Protein AF-X0YQR9-F1 (afdb_monomer_lite)

pLDDT: mean 75.34, std 17.39, range [32.72, 93.44]

Secondary structure (DSSP, 8-state):
----EEEEEEEEEEEEE----TT-TT-SS--EEEEEEESSSEEEEEEE--SSSHHHHHHHHHHHHHHHHTT-EEEEEEEEEESTTSSEEEEEEEEEETTTEEE-TTS--S---PPPPP-

Structure (mmCIF, N/CA/C/O backbone):
data_AF-X0YQR9-F1
#
_entry.id   AF-X0YQR9-F1
#
loop_
_atom_site.group_PDB
_atom_site.id
_atom_site.type_symbol
_atom_site.label_atom_id
_atom_site.label_alt_id
_atom_site.label_comp_id
_atom_site.label_asym_id
_atom_site.label_entity_id
_atom_site.label_seq_id
_atom_site.pdbx_PDB_ins_code
_atom_site.Cartn_x
_atom_site.Cartn_y
_atom_site.Cartn_z
_atom_site.occupancy
_atom_site.B_iso_or_equiv
_atom_site.auth_seq_id
_atom_site.auth_comp_id
_atom_site.auth_asym_id
_atom_site.auth_atom_id
_atom_site.pdbx_PDB_model_num
ATOM 1 N N . GLU A 1 1 ? -5.702 8.365 -21.480 1.00 46.53 1 GLU A N 1
ATOM 2 C CA . GLU A 1 1 ? -6.496 7.912 -20.322 1.00 46.53 1 GLU A CA 1
ATOM 3 C C . GLU A 1 1 ? -5.974 8.589 -19.070 1.00 46.53 1 GLU A C 1
ATOM 5 O O . GLU A 1 1 ? -4.795 8.450 -18.762 1.00 46.53 1 GLU A O 1
ATOM 10 N N . GLU A 1 2 ? -6.814 9.370 -18.393 1.00 50.09 2 GLU A N 1
ATOM 11 C CA . GLU A 1 2 ? -6.495 9.862 -17.053 1.00 50.09 2 GLU A CA 1
ATOM 12 C C . GLU A 1 2 ? -6.680 8.721 -16.056 1.00 50.09 2 GLU A C 1
ATOM 14 O O . GLU A 1 2 ? -7.729 8.080 -15.984 1.00 50.09 2 GLU A O 1
ATOM 19 N N . TRP A 1 3 ? -5.628 8.438 -15.301 1.00 67.00 3 TRP A N 1
ATOM 20 C CA . TRP A 1 3 ? -5.623 7.386 -14.301 1.00 67.00 3 TRP A CA 1
ATOM 21 C C . TRP A 1 3 ? -6.435 7.874 -13.104 1.00 67.00 3 TRP A C 1
ATOM 23 O O . TRP A 1 3 ? -6.030 8.816 -12.423 1.00 67.00 3 TRP A O 1
ATOM 33 N N . LYS A 1 4 ? -7.589 7.255 -12.834 1.00 82.12 4 LYS A N 1
ATOM 34 C CA . LYS A 1 4 ? -8.411 7.631 -11.679 1.00 82.12 4 LYS A CA 1
ATOM 35 C C . LYS A 1 4 ? -7.688 7.242 -10.387 1.00 82.12 4 LYS A C 1
ATOM 37 O O . LYS A 1 4 ? -7.523 6.056 -10.101 1.00 82.12 4 LYS A O 1
ATOM 42 N N . ILE A 1 5 ? -7.267 8.247 -9.622 1.00 86.44 5 ILE A N 1
ATOM 43 C CA . ILE A 1 5 ? -6.720 8.064 -8.277 1.00 86.44 5 ILE A CA 1
ATOM 44 C C . ILE A 1 5 ? -7.888 7.915 -7.303 1.00 86.44 5 ILE A C 1
ATOM 46 O O . ILE A 1 5 ? -8.791 8.750 -7.253 1.00 86.44 5 ILE A O 1
ATOM 50 N N . GLU A 1 6 ? -7.862 6.839 -6.532 1.00 90.50 6 GLU A N 1
ATOM 51 C CA . GLU A 1 6 ? -8.807 6.536 -5.467 1.00 90.50 6 GLU A CA 1
ATOM 52 C C . GLU A 1 6 ? -8.113 6.663 -4.107 1.00 90.50 6 GLU A C 1
ATOM 54 O O . GLU A 1 6 ? -6.895 6.515 -3.998 1.00 90.50 6 GLU A O 1
ATOM 59 N N . THR A 1 7 ? -8.898 6.919 -3.061 1.00 91.69 7 THR A N 1
ATOM 60 C CA . THR A 1 7 ? -8.393 7.106 -1.697 1.00 91.69 7 THR A CA 1
ATOM 61 C C . THR A 1 7 ? -9.123 6.177 -0.740 1.00 91.69 7 THR A C 1
ATOM 63 O O . THR A 1 7 ? -10.342 6.022 -0.820 1.00 91.69 7 THR A O 1
ATOM 66 N N . ILE A 1 8 ? -8.387 5.577 0.191 1.00 91.69 8 ILE A N 1
ATOM 67 C CA . ILE A 1 8 ? -8.939 4.803 1.303 1.00 91.69 8 ILE A CA 1
ATOM 68 C C . ILE A 1 8 ? -8.290 5.232 2.614 1.00 91.69 8 ILE A C 1
ATOM 70 O O . ILE A 1 8 ? -7.079 5.412 2.676 1.00 91.69 8 ILE A O 1
ATOM 74 N N . THR A 1 9 ? -9.097 5.342 3.666 1.00 92.62 9 THR A N 1
ATOM 75 C CA . THR A 1 9 ? -8.625 5.552 5.037 1.00 92.62 9 THR A CA 1
ATOM 76 C C . THR A 1 9 ? -9.021 4.354 5.888 1.00 92.62 9 THR A C 1
ATOM 78 O O . THR A 1 9 ? -10.160 3.879 5.812 1.00 92.62 9 THR A O 1
ATOM 81 N N . GLY A 1 10 ? -8.085 3.851 6.682 1.00 91.69 10 GLY A N 1
ATOM 82 C CA . GLY A 1 10 ? -8.316 2.722 7.573 1.00 91.69 10 GLY A CA 1
ATOM 83 C C . GLY A 1 10 ? -7.065 2.346 8.354 1.00 91.69 10 GLY A C 1
ATOM 84 O O . GLY A 1 10 ? -6.111 3.119 8.417 1.00 91.69 10 GLY A O 1
ATOM 85 N N . LYS A 1 11 ? -7.069 1.141 8.921 1.00 93.44 11 LYS A N 1
ATOM 86 C CA . LYS A 1 11 ? -5.937 0.577 9.663 1.00 93.44 11 LYS A CA 1
ATOM 87 C C . LYS A 1 11 ? -5.292 -0.541 8.870 1.00 93.44 11 LYS A C 1
ATOM 89 O O . LYS A 1 11 ? -5.977 -1.304 8.190 1.00 93.44 11 LYS A O 1
ATOM 94 N N . ILE A 1 12 ? -3.976 -0.665 8.956 1.00 93.06 12 ILE A N 1
ATOM 95 C CA . ILE A 1 12 ? -3.277 -1.757 8.281 1.00 93.06 12 ILE A CA 1
ATOM 96 C C . ILE A 1 12 ? -3.500 -3.033 9.082 1.00 93.06 12 ILE A C 1
ATOM 98 O O . ILE A 1 12 ? -3.272 -3.074 10.284 1.00 93.06 12 ILE A O 1
ATOM 102 N N . LYS A 1 13 ? -3.973 -4.072 8.402 1.00 93.19 13 LYS A N 1
ATOM 103 C CA . LYS A 1 13 ? -4.194 -5.402 8.969 1.00 93.19 13 LYS A CA 1
ATOM 104 C C . LYS A 1 13 ? -3.002 -6.321 8.727 1.00 93.19 13 LYS A C 1
ATOM 106 O O . LYS A 1 13 ? -2.744 -7.212 9.526 1.00 93.19 13 LYS A O 1
ATOM 111 N N . MET A 1 14 ? -2.313 -6.134 7.604 1.00 91.62 14 MET A N 1
ATOM 112 C CA . MET A 1 14 ? -1.184 -6.968 7.207 1.00 91.62 14 MET A CA 1
ATOM 113 C C . MET A 1 14 ? -0.287 -6.217 6.227 1.00 91.62 14 MET A C 1
ATOM 115 O O . MET A 1 14 ? -0.781 -5.551 5.313 1.00 91.62 14 MET A O 1
ATOM 119 N N . ILE A 1 15 ? 1.019 -6.407 6.383 1.00 88.44 15 ILE A N 1
ATOM 120 C CA . ILE A 1 15 ? 2.036 -6.078 5.386 1.00 88.44 15 ILE A CA 1
ATOM 121 C C . ILE A 1 15 ? 2.799 -7.370 5.112 1.00 88.44 15 ILE A C 1
ATOM 123 O O . ILE A 1 15 ? 3.277 -8.017 6.039 1.00 88.44 15 ILE A O 1
ATOM 127 N N . SER A 1 16 ? 2.875 -7.765 3.849 1.00 85.62 16 SER A N 1
ATOM 128 C CA . SER A 1 16 ? 3.634 -8.924 3.394 1.00 85.62 16 SER A CA 1
ATOM 129 C C . SER A 1 16 ? 4.534 -8.465 2.259 1.00 85.62 16 SER A C 1
ATOM 131 O O . SER A 1 16 ? 4.071 -7.914 1.261 1.00 85.62 16 SER A O 1
ATOM 133 N N . VAL A 1 17 ? 5.835 -8.630 2.455 1.00 74.19 17 VAL A N 1
ATOM 134 C CA . VAL A 1 17 ? 6.844 -8.393 1.428 1.00 74.19 17 VAL A CA 1
ATOM 135 C C . VAL A 1 17 ? 7.264 -9.774 0.956 1.00 74.19 17 VAL A C 1
ATOM 137 O O . VAL A 1 17 ? 7.979 -10.471 1.673 1.00 74.19 17 VAL A O 1
ATOM 140 N N . ASP A 1 18 ? 6.747 -10.200 -0.193 1.00 61.34 18 ASP A N 1
ATOM 141 C CA . ASP A 1 18 ? 7.207 -11.437 -0.820 1.00 61.34 18 ASP A CA 1
ATOM 142 C C . ASP A 1 18 ? 8.635 -11.233 -1.356 1.00 61.34 18 ASP A C 1
ATOM 144 O O . ASP A 1 18 ? 9.065 -10.094 -1.559 1.00 61.34 18 ASP A O 1
ATOM 148 N N . GLU A 1 19 ? 9.381 -12.335 -1.497 1.00 51.03 19 GLU A N 1
ATOM 149 C CA . GLU A 1 19 ? 10.829 -12.376 -1.747 1.00 51.03 19 GLU A CA 1
ATOM 150 C C . GLU A 1 19 ? 11.344 -11.223 -2.618 1.00 51.03 19 GLU A C 1
ATOM 152 O O . GLU A 1 19 ? 10.945 -11.035 -3.766 1.00 51.03 19 GLU A O 1
ATOM 157 N N . PHE A 1 20 ? 12.264 -10.460 -2.030 1.00 53.53 20 PHE A N 1
ATOM 158 C CA . PHE A 1 20 ? 12.916 -9.297 -2.612 1.00 53.53 20 PHE A CA 1
ATOM 159 C C . PHE A 1 20 ? 13.701 -9.724 -3.868 1.00 53.53 20 PHE A C 1
ATOM 161 O O . PHE A 1 20 ? 14.848 -10.166 -3.787 1.00 53.53 20 PHE A O 1
ATOM 168 N N . GLY A 1 21 ? 13.094 -9.603 -5.046 1.00 48.16 21 GLY A N 1
ATOM 169 C CA . GLY A 1 21 ? 13.711 -9.880 -6.337 1.00 48.16 21 GLY A CA 1
ATOM 170 C C . GLY A 1 21 ? 14.575 -8.719 -6.803 1.00 48.16 21 GLY A C 1
ATOM 171 O O . GLY A 1 21 ? 14.412 -8.260 -7.927 1.00 48.16 21 GLY A O 1
ATOM 172 N N . LEU A 1 22 ? 15.508 -8.240 -5.963 1.00 46.53 22 LEU A N 1
ATOM 173 C CA . LEU A 1 22 ? 16.464 -7.185 -6.323 1.00 46.53 22 LEU A CA 1
ATOM 174 C C . LEU A 1 22 ? 17.261 -7.569 -7.581 1.00 46.53 22 LEU A C 1
ATOM 176 O O . LEU A 1 22 ? 18.370 -8.093 -7.509 1.00 46.53 22 LEU A O 1
ATOM 180 N N . GLY A 1 23 ? 16.699 -7.250 -8.741 1.00 47.31 23 GLY A N 1
ATOM 181 C CA . GLY A 1 23 ? 17.359 -7.215 -10.032 1.00 47.31 23 GLY A CA 1
ATOM 182 C C . GLY A 1 23 ? 17.809 -8.560 -10.593 1.00 47.31 23 GLY A C 1
ATOM 183 O O . GLY A 1 23 ? 19.001 -8.744 -10.832 1.00 47.31 23 GLY A O 1
ATOM 184 N N . LYS A 1 24 ? 16.878 -9.434 -10.992 1.00 44.94 24 LYS A N 1
ATOM 185 C CA . LYS A 1 24 ? 17.120 -10.193 -12.231 1.00 44.94 24 LYS A CA 1
ATOM 186 C C . LYS A 1 24 ? 16.472 -9.437 -13.382 1.00 44.94 24 LYS A C 1
ATOM 188 O O . LYS A 1 24 ? 15.264 -9.247 -13.400 1.00 44.94 24 LYS A O 1
ATOM 193 N N . ALA A 1 25 ? 17.281 -9.027 -14.361 1.00 50.09 25 ALA A N 1
ATOM 194 C CA . ALA A 1 25 ? 16.851 -8.274 -15.546 1.00 50.09 25 ALA A CA 1
ATOM 195 C C . ALA A 1 25 ? 15.741 -8.961 -16.379 1.00 50.09 25 ALA A C 1
ATOM 197 O O . ALA A 1 25 ? 15.163 -8.326 -17.253 1.00 50.09 25 ALA A O 1
ATOM 198 N N . ASN A 1 26 ? 15.426 -10.228 -16.077 1.00 51.00 26 ASN A N 1
ATOM 199 C CA . ASN A 1 26 ? 14.449 -11.069 -16.769 1.00 51.00 26 ASN A CA 1
ATOM 200 C C . ASN A 1 26 ? 13.268 -11.504 -15.876 1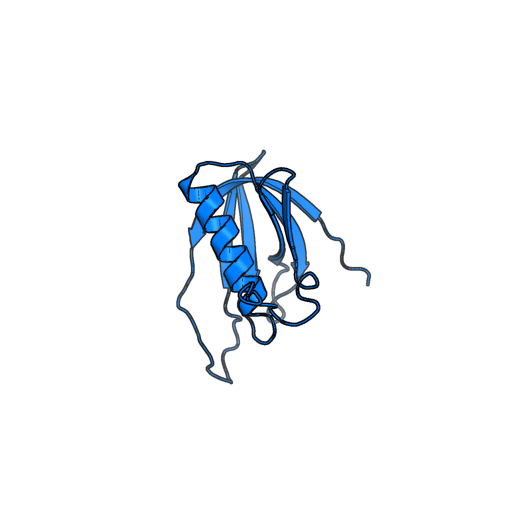.00 51.00 26 ASN A C 1
ATOM 202 O O . ASN A 1 26 ? 12.643 -12.525 -16.150 1.00 51.00 26 ASN A O 1
ATOM 206 N N . GLN A 1 27 ? 12.984 -10.806 -14.774 1.00 54.06 27 GLN A N 1
ATOM 207 C CA . GLN A 1 27 ? 11.853 -11.164 -13.916 1.00 54.06 27 GLN A CA 1
ATOM 208 C C . GLN A 1 27 ? 10.549 -10.605 -14.513 1.00 54.06 27 GLN A C 1
ATOM 210 O O . GLN A 1 27 ? 10.348 -9.394 -14.561 1.00 54.06 27 GLN A O 1
ATOM 215 N N . GLU A 1 28 ? 9.667 -11.491 -14.994 1.00 52.16 28 GLU A N 1
ATOM 216 C CA . GLU A 1 28 ? 8.354 -11.125 -15.563 1.00 52.16 28 GLU A CA 1
ATOM 217 C C . GLU A 1 28 ? 7.424 -10.457 -14.537 1.00 52.16 28 GLU A C 1
ATOM 219 O O . GLU A 1 28 ? 6.540 -9.681 -14.905 1.00 52.16 28 GLU A O 1
ATOM 224 N N . ASN A 1 29 ? 7.639 -10.729 -13.246 1.00 54.47 29 ASN A N 1
ATOM 225 C CA . ASN A 1 29 ? 6.823 -10.204 -12.158 1.00 54.47 29 ASN A CA 1
ATOM 226 C C . ASN A 1 29 ? 7.530 -9.034 -11.459 1.00 54.47 29 ASN A C 1
ATOM 228 O O . ASN A 1 29 ? 8.686 -9.181 -11.062 1.00 54.47 29 ASN A O 1
ATOM 232 N N . PRO A 1 30 ? 6.861 -7.881 -11.278 1.00 61.59 30 PRO A N 1
ATOM 233 C CA . PRO A 1 30 ? 7.439 -6.765 -10.541 1.00 61.59 30 PRO A CA 1
ATOM 234 C C . PRO A 1 30 ? 7.581 -7.099 -9.055 1.00 61.59 30 PRO A C 1
ATOM 236 O O . PRO A 1 30 ? 6.724 -7.774 -8.488 1.00 61.59 30 PRO A O 1
ATOM 239 N N . ASP A 1 31 ? 8.612 -6.550 -8.412 1.00 73.44 31 ASP A N 1
ATOM 240 C CA . ASP A 1 31 ? 8.732 -6.571 -6.954 1.00 73.44 31 ASP A CA 1
ATOM 241 C C . ASP A 1 31 ? 7.554 -5.798 -6.343 1.00 73.44 31 ASP A C 1
ATOM 243 O O . ASP A 1 31 ? 7.436 -4.579 -6.517 1.00 73.44 31 ASP A O 1
ATOM 247 N N . LEU A 1 32 ? 6.647 -6.502 -5.663 1.00 77.06 32 LEU A N 1
ATOM 248 C CA . LEU A 1 32 ? 5.465 -5.921 -5.030 1.00 77.06 32 LEU A CA 1
ATOM 249 C C . LEU A 1 32 ? 5.443 -6.275 -3.543 1.00 77.06 32 LEU A C 1
ATOM 251 O O . LEU A 1 32 ? 5.535 -7.444 -3.184 1.00 77.06 32 LEU A O 1
ATOM 255 N N . ALA A 1 33 ? 5.218 -5.283 -2.684 1.00 83.81 33 ALA A N 1
ATOM 256 C CA . ALA A 1 33 ? 4.773 -5.539 -1.317 1.00 83.81 33 ALA A CA 1
ATOM 257 C C . ALA A 1 33 ? 3.241 -5.510 -1.256 1.00 83.81 33 ALA A C 1
ATOM 259 O O . ALA A 1 33 ? 2.602 -4.586 -1.765 1.00 83.81 33 ALA A O 1
ATOM 260 N N . THR A 1 34 ? 2.647 -6.513 -0.619 1.00 88.12 34 THR A N 1
ATOM 261 C CA . THR A 1 34 ? 1.208 -6.613 -0.382 1.00 88.12 34 THR A CA 1
ATOM 262 C C . THR A 1 34 ? 0.840 -5.912 0.921 1.00 88.12 34 THR A C 1
ATOM 264 O O . THR A 1 34 ? 1.395 -6.195 1.980 1.00 88.12 34 THR A O 1
ATOM 267 N N . VAL A 1 35 ? -0.158 -5.035 0.863 1.00 88.75 35 VAL A N 1
ATOM 268 C CA . VAL A 1 35 ? -0.688 -4.297 2.014 1.00 88.75 35 VAL A CA 1
ATOM 269 C C . VAL A 1 35 ? -2.187 -4.540 2.090 1.00 88.75 35 VAL A C 1
ATOM 271 O O . VAL A 1 35 ? -2.901 -4.327 1.112 1.00 88.75 35 VAL A O 1
ATOM 274 N N . VAL A 1 36 ? -2.689 -4.979 3.243 1.00 91.44 36 VAL A N 1
ATOM 275 C CA . VAL A 1 36 ? -4.132 -5.116 3.479 1.00 91.44 36 VAL A CA 1
ATOM 276 C C . VAL A 1 36 ? -4.581 -4.044 4.456 1.00 91.44 36 VAL A C 1
ATOM 278 O O . VAL A 1 36 ? -4.126 -4.019 5.599 1.00 91.44 36 VAL A O 1
ATOM 281 N N . ILE A 1 37 ? -5.490 -3.176 4.012 1.00 91.06 37 ILE A N 1
ATOM 282 C CA . ILE A 1 37 ? -6.141 -2.178 4.864 1.00 91.06 37 ILE A CA 1
ATOM 283 C C . ILE A 1 37 ? -7.518 -2.686 5.273 1.00 91.06 37 ILE A C 1
ATOM 285 O O . ILE A 1 37 ? -8.326 -3.052 4.419 1.00 91.06 37 ILE A O 1
ATOM 289 N N . SER A 1 38 ? -7.796 -2.622 6.569 1.00 89.31 38 SER A N 1
ATOM 290 C CA . SER A 1 38 ? -9.133 -2.725 7.135 1.00 89.31 38 SER A CA 1
ATOM 291 C C . SER A 1 38 ? -9.767 -1.332 7.217 1.00 89.31 38 SER A C 1
ATOM 293 O O . SER A 1 38 ? -9.250 -0.431 7.880 1.00 89.31 38 SER A O 1
ATOM 295 N N . SER A 1 39 ? -10.873 -1.141 6.499 1.00 82.25 39 SER A N 1
ATOM 296 C CA . SER A 1 39 ? -11.710 0.066 6.547 1.00 82.25 39 SER A CA 1
ATOM 297 C C . SER A 1 39 ? -13.172 -0.362 6.735 1.00 82.25 39 SER A C 1
ATOM 299 O O . SER A 1 39 ? -13.520 -0.868 7.796 1.00 82.25 39 SER A O 1
ATOM 301 N N . LYS A 1 40 ? -14.026 -0.251 5.706 1.00 79.94 40 LYS A N 1
ATOM 302 C CA . LYS A 1 40 ? -15.370 -0.875 5.677 1.00 79.94 40 LYS A CA 1
ATOM 303 C C . LYS A 1 40 ? -15.342 -2.354 5.268 1.00 79.94 40 LYS A C 1
ATOM 305 O O . LYS A 1 40 ? -16.218 -3.121 5.647 1.00 79.94 40 LYS A O 1
ATOM 310 N N . SER A 1 41 ? -14.344 -2.729 4.477 1.00 84.12 41 SER A N 1
ATOM 311 C CA . SER A 1 41 ? -14.031 -4.089 4.040 1.00 84.12 41 SER A CA 1
ATOM 312 C C . SER A 1 41 ? -12.520 -4.194 3.854 1.00 84.12 41 SER A C 1
ATOM 314 O O . SER A 1 41 ? -11.880 -3.181 3.555 1.00 84.12 41 SER A O 1
ATOM 316 N N . ASP A 1 42 ? -11.956 -5.393 3.982 1.00 90.19 42 ASP A N 1
ATOM 317 C CA . ASP A 1 42 ? -10.531 -5.609 3.729 1.00 90.19 42 ASP A CA 1
ATOM 318 C C . ASP A 1 42 ? -10.202 -5.310 2.257 1.00 90.19 42 ASP A C 1
ATOM 320 O O . ASP A 1 42 ? -10.782 -5.900 1.341 1.00 90.19 42 ASP A O 1
ATOM 324 N N . ILE A 1 43 ? -9.259 -4.397 2.017 1.00 90.38 43 ILE A N 1
ATOM 325 C CA . ILE A 1 43 ? -8.757 -4.080 0.677 1.00 90.38 43 ILE A CA 1
ATOM 326 C C . ILE A 1 43 ? -7.292 -4.475 0.580 1.00 90.38 43 ILE A C 1
ATOM 328 O O . ILE A 1 43 ? -6.459 -4.000 1.349 1.00 90.38 43 ILE A O 1
ATOM 332 N N . LYS A 1 44 ? -6.979 -5.308 -0.417 1.00 90.88 44 LYS A N 1
ATOM 333 C CA . LYS A 1 44 ? -5.607 -5.630 -0.812 1.00 90.88 44 LYS A CA 1
ATOM 334 C C . LYS A 1 44 ? -5.081 -4.579 -1.793 1.00 90.88 44 LYS A C 1
ATOM 336 O O . LYS A 1 44 ? -5.685 -4.353 -2.845 1.00 90.88 44 LYS A O 1
ATOM 341 N N . LEU A 1 45 ? -3.962 -3.965 -1.436 1.00 90.88 45 LEU A N 1
ATOM 342 C CA . LEU A 1 45 ? -3.204 -2.987 -2.206 1.00 90.88 45 LEU A CA 1
ATOM 343 C C . LEU A 1 45 ? -1.775 -3.499 -2.411 1.00 90.88 45 LEU A C 1
ATOM 345 O O . LEU A 1 45 ? -1.286 -4.325 -1.641 1.00 90.88 45 LEU A O 1
ATOM 349 N N . TYR A 1 46 ? -1.106 -2.981 -3.432 1.00 88.50 46 TYR A N 1
ATOM 350 C CA . TYR A 1 46 ? 0.242 -3.388 -3.806 1.00 88.50 46 TYR A CA 1
ATOM 351 C C . TYR A 1 46 ? 1.158 -2.176 -3.916 1.00 88.50 46 TYR A C 1
ATOM 353 O O . TYR A 1 46 ? 0.845 -1.209 -4.608 1.00 88.50 46 TYR A O 1
ATOM 361 N N . LEU A 1 47 ? 2.309 -2.226 -3.263 1.00 87.50 47 LEU A N 1
ATOM 362 C CA . LEU A 1 47 ? 3.358 -1.227 -3.385 1.00 87.50 47 LEU A CA 1
ATOM 363 C C . LEU A 1 47 ? 4.412 -1.734 -4.366 1.00 87.50 47 LEU A C 1
ATOM 365 O O . LEU A 1 47 ? 5.047 -2.750 -4.109 1.00 87.50 47 LEU A O 1
ATOM 369 N N . ASN A 1 48 ? 4.604 -1.032 -5.481 1.00 81.88 48 ASN A N 1
ATOM 370 C CA . ASN A 1 48 ? 5.622 -1.396 -6.461 1.00 81.88 48 ASN A CA 1
ATOM 371 C C . ASN A 1 48 ? 7.016 -0.964 -6.005 1.00 81.88 48 ASN A C 1
ATOM 373 O O . ASN A 1 48 ? 7.293 0.222 -5.886 1.00 81.88 48 ASN A O 1
ATOM 377 N N . LEU A 1 49 ? 7.919 -1.915 -5.818 1.00 77.12 49 LEU A N 1
ATOM 378 C CA . LEU A 1 49 ? 9.290 -1.683 -5.370 1.00 77.12 49 LEU A CA 1
ATOM 379 C C . LEU A 1 49 ? 10.261 -1.587 -6.561 1.00 77.12 49 LEU A C 1
ATOM 381 O O . LEU A 1 49 ? 11.371 -2.102 -6.532 1.00 77.12 49 LEU A O 1
ATOM 385 N N . GLN A 1 50 ? 9.846 -0.924 -7.642 1.00 73.31 50 GLN A N 1
ATOM 386 C CA . GLN A 1 50 ? 10.662 -0.795 -8.852 1.00 73.31 50 GLN A CA 1
ATOM 387 C C . GLN A 1 50 ? 11.658 0.369 -8.754 1.00 73.31 50 GLN A C 1
ATOM 389 O O . GLN A 1 50 ? 11.324 1.464 -8.292 1.00 73.31 50 GLN A O 1
ATOM 394 N N . ARG A 1 51 ? 12.869 0.178 -9.296 1.00 63.16 51 ARG A N 1
ATOM 395 C CA . ARG A 1 51 ? 13.755 1.299 -9.664 1.00 63.16 51 ARG A CA 1
ATOM 396 C C . ARG A 1 51 ? 13.117 2.060 -10.843 1.00 63.16 51 ARG A C 1
ATOM 398 O O . ARG A 1 51 ? 12.547 1.405 -11.714 1.00 63.16 51 ARG A O 1
ATOM 405 N N . PRO A 1 52 ? 13.166 3.406 -10.900 1.00 69.06 52 PRO A N 1
ATOM 406 C CA . PRO A 1 52 ? 14.070 4.311 -10.173 1.00 69.06 52 PRO A CA 1
ATOM 407 C C . PRO A 1 52 ? 13.538 4.876 -8.844 1.00 69.06 52 PRO A C 1
ATOM 409 O O . PRO A 1 52 ? 14.310 5.446 -8.085 1.00 69.06 52 PRO A O 1
ATOM 412 N N . ILE A 1 53 ? 12.256 4.709 -8.522 1.00 72.00 53 ILE A N 1
ATOM 413 C CA . ILE A 1 53 ? 11.605 5.365 -7.367 1.00 72.00 53 ILE A CA 1
ATOM 414 C C . ILE A 1 53 ? 11.712 4.569 -6.057 1.00 72.00 53 ILE A C 1
ATOM 416 O O . ILE A 1 53 ? 10.904 4.750 -5.146 1.00 72.00 53 ILE A O 1
ATOM 420 N N . ILE A 1 54 ? 12.691 3.666 -5.957 1.00 77.31 54 ILE A N 1
ATOM 421 C CA . ILE A 1 54 ? 12.803 2.712 -4.847 1.00 77.31 54 ILE A CA 1
ATOM 422 C C . ILE A 1 54 ? 12.889 3.409 -3.483 1.00 77.31 54 ILE A C 1
ATOM 424 O O . ILE A 1 54 ? 12.278 2.941 -2.531 1.00 77.31 54 ILE A O 1
ATOM 428 N N . GLU A 1 55 ? 13.557 4.560 -3.392 1.00 79.62 55 GLU A N 1
ATOM 429 C CA . GLU A 1 55 ? 13.673 5.331 -2.148 1.00 79.62 55 GLU A CA 1
ATOM 430 C C . GLU A 1 55 ? 12.312 5.844 -1.659 1.00 79.62 55 GLU A C 1
ATOM 432 O O . GLU A 1 55 ? 11.964 5.650 -0.495 1.00 79.62 55 GLU A O 1
ATOM 437 N N . THR A 1 56 ? 11.486 6.405 -2.554 1.00 83.25 56 THR A N 1
ATOM 438 C CA . THR A 1 56 ? 10.105 6.803 -2.223 1.00 83.25 56 THR A CA 1
ATOM 439 C C . THR A 1 56 ? 9.297 5.610 -1.741 1.00 83.25 56 THR A C 1
ATOM 441 O O . THR A 1 56 ? 8.493 5.726 -0.822 1.00 83.25 56 THR A O 1
ATOM 444 N N . LYS A 1 57 ? 9.499 4.451 -2.370 1.00 85.19 57 LYS A N 1
ATOM 445 C CA . LYS A 1 57 ? 8.744 3.235 -2.075 1.00 85.19 57 LYS A CA 1
ATOM 446 C C . LYS A 1 57 ? 9.153 2.627 -0.743 1.00 85.19 57 LYS A C 1
ATOM 448 O O . LYS A 1 57 ? 8.281 2.233 0.020 1.00 85.19 57 LYS A O 1
ATOM 453 N N . ILE A 1 58 ? 10.438 2.655 -0.408 1.00 85.12 58 ILE A N 1
ATOM 454 C CA . ILE A 1 58 ? 10.921 2.303 0.928 1.00 85.12 58 ILE A CA 1
ATOM 455 C C . ILE A 1 58 ? 10.341 3.269 1.968 1.00 85.12 58 ILE A C 1
ATOM 457 O O . ILE A 1 58 ? 9.826 2.815 2.981 1.00 85.12 58 ILE A O 1
ATOM 461 N N . ALA A 1 59 ? 10.330 4.581 1.710 1.00 86.56 59 ALA A N 1
ATOM 462 C CA . ALA A 1 59 ? 9.753 5.550 2.644 1.00 86.56 59 ALA A CA 1
ATOM 463 C C . ALA A 1 59 ? 8.239 5.342 2.855 1.00 86.56 59 ALA A C 1
ATOM 465 O O . ALA A 1 59 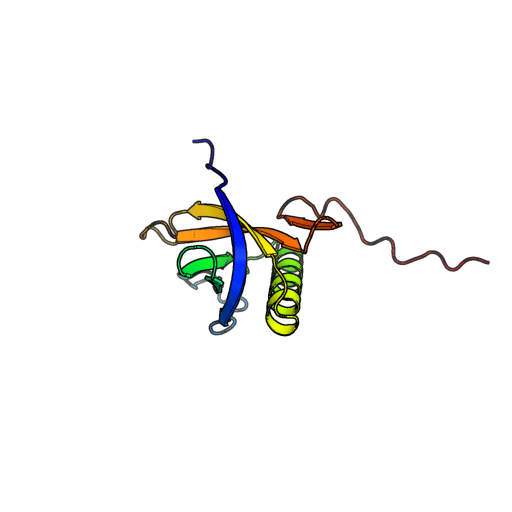? 7.756 5.373 3.988 1.00 86.56 59 ALA A O 1
ATOM 466 N N . GLN A 1 60 ? 7.494 5.059 1.779 1.00 90.12 60 GLN A N 1
ATOM 467 C CA . GLN A 1 60 ? 6.086 4.660 1.856 1.00 90.12 60 GLN A CA 1
ATOM 468 C C . GLN A 1 60 ? 5.920 3.378 2.683 1.00 90.12 60 GLN A C 1
ATOM 470 O O . GLN A 1 60 ? 5.059 3.338 3.556 1.00 90.12 60 GLN A O 1
ATOM 475 N N . LEU A 1 61 ? 6.756 2.357 2.464 1.00 89.69 61 LEU A N 1
ATOM 476 C CA . LEU A 1 61 ? 6.733 1.113 3.238 1.00 89.69 61 LEU A CA 1
ATOM 477 C C . LEU A 1 61 ? 6.998 1.358 4.729 1.00 89.69 61 LEU A C 1
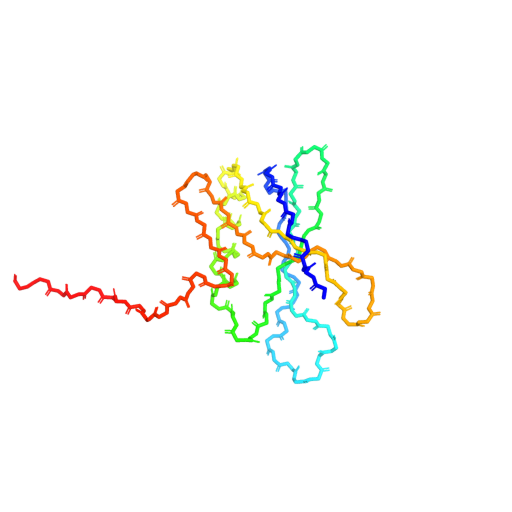ATOM 479 O O . LEU A 1 61 ? 6.268 0.824 5.559 1.00 89.69 61 LEU A O 1
ATOM 483 N N . SER A 1 62 ? 7.965 2.210 5.072 1.00 88.94 62 SER A N 1
ATOM 484 C CA . SER A 1 62 ? 8.259 2.581 6.460 1.00 88.94 62 SER A CA 1
ATOM 485 C C . SER A 1 62 ? 7.073 3.270 7.141 1.00 88.94 62 SER A C 1
ATOM 487 O O . SER A 1 62 ? 6.771 2.964 8.291 1.00 88.94 62 SER A O 1
ATOM 489 N N . LEU A 1 63 ? 6.354 4.159 6.442 1.00 90.81 63 LEU A N 1
ATOM 490 C CA . LEU A 1 63 ? 5.133 4.777 6.981 1.00 90.81 63 LEU A CA 1
ATOM 491 C C . LEU A 1 63 ? 4.015 3.758 7.208 1.00 90.81 63 LEU A C 1
ATOM 493 O O . LEU A 1 63 ? 3.307 3.828 8.213 1.00 90.81 63 LEU A O 1
ATOM 497 N N . LEU A 1 64 ? 3.860 2.807 6.288 1.00 92.44 64 LEU A N 1
ATOM 498 C CA . LEU A 1 64 ? 2.895 1.721 6.432 1.00 92.44 64 LEU A CA 1
ATOM 499 C C . LEU A 1 64 ? 3.245 0.843 7.634 1.00 92.44 64 LEU A C 1
ATOM 501 O O . LEU A 1 64 ? 2.381 0.553 8.457 1.00 92.44 64 LEU A O 1
ATOM 505 N N . GLN A 1 65 ? 4.513 0.466 7.779 1.00 91.25 65 GLN A N 1
ATOM 506 C CA . GLN A 1 65 ? 4.973 -0.318 8.918 1.00 91.25 65 GLN A CA 1
ATOM 507 C C . GLN A 1 65 ? 4.754 0.425 10.239 1.00 91.25 65 GLN A C 1
ATOM 509 O O . GLN A 1 65 ? 4.181 -0.140 11.167 1.00 91.25 65 GLN A O 1
ATOM 514 N N . HIS A 1 66 ? 5.097 1.712 10.293 1.00 91.38 66 HIS A N 1
ATOM 515 C CA . HIS A 1 66 ? 4.846 2.542 11.466 1.00 91.38 66 HIS A CA 1
ATOM 516 C C . HIS A 1 66 ? 3.353 2.588 11.831 1.00 91.38 66 HIS A C 1
ATOM 518 O O . HIS A 1 66 ? 2.999 2.419 12.998 1.00 91.38 66 HIS A O 1
ATOM 524 N N . ALA A 1 67 ? 2.459 2.776 10.855 1.00 91.81 67 ALA A N 1
ATOM 525 C CA . ALA A 1 67 ? 1.019 2.789 11.111 1.00 91.81 67 ALA A CA 1
ATOM 526 C C . ALA A 1 67 ? 0.484 1.430 11.581 1.00 91.81 67 ALA A C 1
ATOM 528 O O . ALA A 1 67 ? -0.387 1.392 12.449 1.00 91.81 67 ALA A O 1
ATOM 529 N N . TYR A 1 68 ? 1.010 0.330 11.036 1.00 93.06 68 TYR A N 1
ATOM 530 C CA . TYR A 1 68 ? 0.680 -1.026 11.474 1.00 93.06 68 TYR A CA 1
ATOM 531 C C . TYR A 1 68 ? 1.090 -1.261 12.934 1.00 93.06 68 TYR A C 1
ATOM 533 O O . TYR A 1 68 ? 0.252 -1.623 13.756 1.00 93.06 68 TYR A O 1
ATOM 541 N N . GLU A 1 69 ? 2.350 -0.981 13.274 1.00 92.69 69 GLU A N 1
ATOM 542 C CA . GLU A 1 69 ? 2.904 -1.177 14.621 1.00 92.69 69 GLU A CA 1
ATOM 543 C C . GLU A 1 69 ? 2.195 -0.319 15.677 1.00 92.69 69 GLU A C 1
ATOM 545 O O . GLU A 1 69 ? 1.968 -0.767 16.798 1.00 92.69 69 GLU A O 1
ATOM 550 N N . ASN A 1 70 ? 1.790 0.899 15.308 1.00 92.88 70 ASN A N 1
ATOM 551 C CA . ASN A 1 70 ? 1.115 1.837 16.208 1.00 92.88 70 ASN A CA 1
ATOM 552 C C . ASN A 1 70 ? -0.418 1.779 16.109 1.00 92.88 70 ASN A C 1
ATOM 554 O O . ASN A 1 70 ? -1.095 2.655 16.650 1.00 92.88 70 ASN A O 1
ATOM 558 N N . ASN A 1 71 ? -0.984 0.801 15.387 1.00 90.38 71 ASN A N 1
ATOM 559 C CA . ASN A 1 71 ? -2.427 0.656 15.147 1.00 90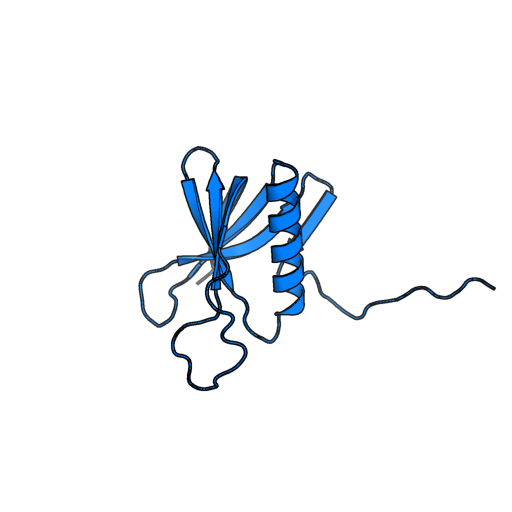.38 71 ASN A CA 1
ATOM 560 C C . ASN A 1 71 ? -3.117 1.979 14.725 1.00 90.38 71 ASN A C 1
ATOM 562 O O . ASN A 1 71 ? -4.252 2.290 15.112 1.00 90.38 71 ASN A O 1
ATOM 566 N N . SER A 1 72 ? -2.396 2.796 13.960 1.00 90.12 72 SER A N 1
ATOM 567 C CA . SER A 1 72 ? -2.771 4.165 13.610 1.00 90.12 72 SER A CA 1
ATOM 568 C C . SER A 1 72 ? -3.564 4.204 12.311 1.00 90.12 72 SER A C 1
ATOM 570 O O . SER A 1 72 ? -3.399 3.353 11.437 1.00 90.12 72 SER A O 1
ATOM 572 N N . ASP A 1 73 ? -4.441 5.199 12.182 1.00 91.38 73 ASP A N 1
ATOM 573 C CA . ASP A 1 73 ? -5.163 5.402 10.928 1.00 91.38 73 ASP A CA 1
ATOM 574 C C . ASP A 1 73 ? -4.226 5.960 9.854 1.00 91.38 73 ASP A C 1
ATOM 576 O O . ASP A 1 73 ? -3.433 6.875 10.095 1.00 91.38 73 ASP A O 1
ATOM 580 N N . ILE A 1 74 ? -4.347 5.413 8.648 1.00 91.81 74 ILE A N 1
ATOM 581 C CA . ILE A 1 74 ? -3.554 5.790 7.484 1.00 91.81 74 ILE A CA 1
ATOM 582 C C . ILE A 1 74 ? -4.470 6.018 6.290 1.00 91.81 74 ILE A C 1
ATOM 584 O O . ILE A 1 74 ? -5.457 5.304 6.092 1.00 91.81 74 ILE A O 1
ATOM 588 N N . THR A 1 75 ? -4.144 7.027 5.490 1.00 93.19 75 THR A N 1
ATOM 589 C CA . THR A 1 75 ? -4.826 7.306 4.228 1.00 93.19 75 THR A CA 1
ATOM 590 C C . THR A 1 75 ? -3.916 6.907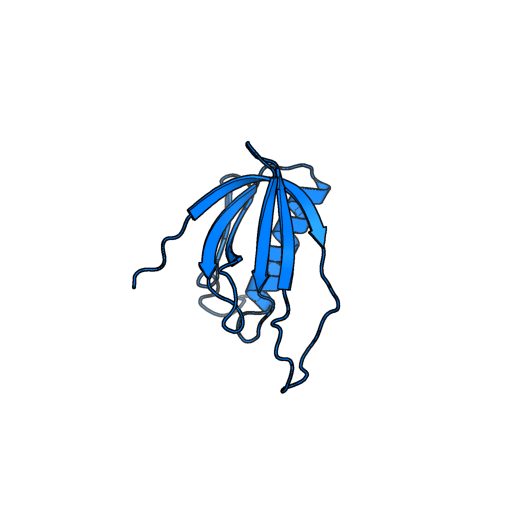 3.077 1.00 93.19 75 THR A C 1
ATOM 592 O O . THR A 1 75 ? -2.770 7.340 3.009 1.00 93.19 75 THR A O 1
ATOM 595 N N . ILE A 1 76 ? -4.409 6.067 2.170 1.00 92.62 76 ILE A N 1
ATOM 596 C CA . ILE A 1 76 ? -3.662 5.591 1.006 1.00 92.62 76 ILE A CA 1
ATOM 597 C C . ILE A 1 76 ? -4.353 6.052 -0.270 1.00 92.62 76 ILE A C 1
ATOM 599 O O . ILE A 1 76 ? -5.539 5.788 -0.474 1.00 92.62 76 ILE A O 1
ATOM 603 N N . LYS A 1 77 ? -3.579 6.697 -1.144 1.00 92.19 77 LYS A N 1
ATOM 604 C CA . LYS A 1 77 ? -3.944 6.972 -2.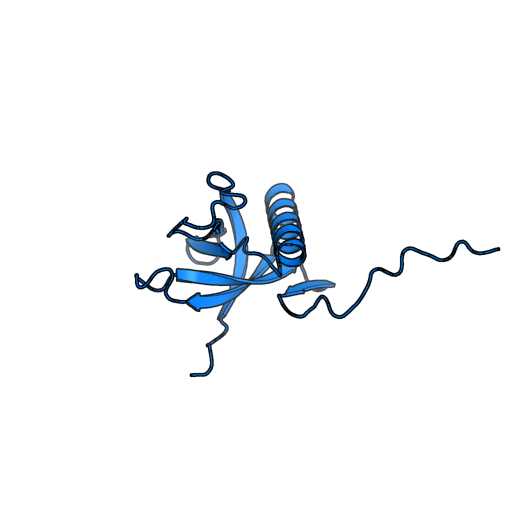534 1.00 92.19 77 LYS A CA 1
ATOM 605 C C . LYS A 1 77 ? -3.478 5.805 -3.395 1.00 92.19 77 LYS A C 1
ATOM 607 O O . LYS A 1 77 ? -2.324 5.382 -3.298 1.00 92.19 77 LYS A O 1
ATOM 612 N N . TYR A 1 78 ? -4.347 5.285 -4.248 1.00 91.38 78 TYR A N 1
ATOM 613 C CA . TYR A 1 78 ? -4.030 4.182 -5.149 1.00 91.38 78 TYR A CA 1
ATOM 614 C C . TYR A 1 78 ? -4.681 4.378 -6.517 1.00 91.38 78 TYR A C 1
ATOM 616 O O . TYR A 1 78 ? -5.617 5.154 -6.669 1.00 91.38 78 TYR A O 1
ATOM 624 N N . HIS A 1 79 ? -4.185 3.672 -7.525 1.00 89.38 79 HIS A N 1
ATOM 625 C CA . HIS A 1 79 ? -4.834 3.572 -8.831 1.00 89.38 79 HIS A CA 1
ATOM 626 C C . HIS A 1 79 ? -4.941 2.106 -9.251 1.00 89.38 79 HIS A C 1
ATOM 628 O O . HIS A 1 79 ? -4.180 1.256 -8.787 1.00 89.38 79 HIS A O 1
ATOM 634 N N . ASN A 1 80 ? -5.876 1.796 -10.146 1.00 86.56 80 ASN A N 1
ATOM 635 C CA . ASN A 1 80 ? -5.993 0.459 -10.723 1.00 86.56 80 ASN A CA 1
ATOM 636 C C . ASN A 1 80 ? -5.089 0.361 -11.956 1.00 86.56 80 ASN A C 1
ATOM 638 O O . ASN A 1 80 ? -5.243 1.143 -12.892 1.00 86.56 80 ASN A O 1
ATOM 642 N N . ARG A 1 81 ? -4.146 -0.588 -11.966 1.00 78.56 81 ARG A N 1
ATOM 643 C CA . ARG A 1 81 ? -3.215 -0.797 -13.082 1.00 78.56 81 ARG A CA 1
ATOM 644 C C . ARG A 1 81 ? -3.107 -2.279 -13.445 1.00 78.56 81 ARG A C 1
ATOM 646 O O . ARG A 1 81 ? -2.906 -3.092 -12.544 1.00 78.56 81 ARG A O 1
ATOM 653 N N . PRO A 1 82 ? -3.185 -2.655 -14.733 1.00 69.75 82 PRO A N 1
ATOM 654 C CA . PRO A 1 82 ? -2.797 -3.993 -15.165 1.00 69.75 82 PRO A CA 1
ATOM 655 C C . PRO A 1 82 ? -1.290 -4.188 -14.975 1.00 69.75 82 PRO A C 1
ATOM 657 O O . PRO A 1 82 ? -0.479 -3.371 -15.415 1.00 69.75 82 PRO A O 1
ATOM 660 N N . VAL A 1 83 ? -0.914 -5.279 -14.318 1.00 66.88 83 VAL A N 1
ATOM 661 C CA . VAL A 1 83 ? 0.483 -5.691 -14.151 1.00 66.88 83 VAL A CA 1
ATOM 662 C C . VAL A 1 83 ? 0.733 -6.897 -15.055 1.00 66.88 83 VAL A C 1
ATOM 664 O O . VAL A 1 83 ? -0.050 -7.843 -15.034 1.00 66.88 83 VAL A O 1
ATOM 667 N N . GLY A 1 84 ? 1.782 -6.839 -15.884 1.00 57.75 84 GLY A N 1
ATOM 668 C CA . GLY A 1 84 ? 2.213 -7.965 -16.728 1.00 57.75 84 GLY A CA 1
ATOM 669 C C . GLY A 1 84 ? 1.166 -8.475 -17.731 1.00 57.75 84 GLY A C 1
ATOM 670 O O . GLY A 1 84 ? 1.104 -9.670 -17.984 1.00 57.75 84 GLY A O 1
ATOM 671 N N . GLY A 1 85 ? 0.286 -7.610 -18.253 1.00 59.25 85 GLY A N 1
ATOM 672 C CA . GLY A 1 85 ? -0.794 -8.020 -19.168 1.00 59.25 85 GLY A CA 1
ATOM 673 C C . GLY A 1 85 ? -1.960 -8.770 -18.502 1.00 59.25 85 GLY A C 1
ATOM 674 O O . GLY A 1 85 ? -2.868 -9.226 -19.193 1.00 59.25 85 GLY A O 1
ATOM 675 N N . GLY A 1 86 ? -1.955 -8.888 -17.170 1.00 66.44 86 GLY A N 1
ATOM 676 C CA . GLY A 1 86 ? -2.995 -9.548 -16.385 1.00 66.44 86 GLY A CA 1
ATOM 677 C C . GLY A 1 86 ? -4.112 -8.619 -15.892 1.00 66.44 86 GLY A C 1
ATOM 678 O O . GLY A 1 86 ? -4.290 -7.489 -16.351 1.00 66.44 86 GLY A O 1
ATOM 679 N N . LYS A 1 87 ? -4.880 -9.113 -14.909 1.00 73.88 87 LYS A N 1
ATOM 680 C CA . LYS A 1 87 ? -5.957 -8.353 -14.251 1.00 73.88 87 LYS A CA 1
ATOM 681 C C . LYS A 1 87 ? -5.409 -7.081 -13.597 1.00 73.88 87 LYS A C 1
ATOM 683 O O . LYS A 1 87 ? -4.306 -7.073 -13.052 1.00 73.88 87 LYS A O 1
ATOM 688 N N . ALA A 1 88 ? -6.214 -6.019 -13.610 1.00 80.00 88 ALA A N 1
ATOM 689 C CA . ALA A 1 88 ? -5.880 -4.787 -12.910 1.00 80.00 88 ALA A CA 1
ATOM 690 C C . ALA A 1 88 ? -5.760 -5.029 -11.398 1.00 80.00 88 ALA A C 1
ATOM 692 O O . ALA A 1 88 ? -6.641 -5.629 -10.779 1.00 80.00 88 ALA A O 1
ATOM 693 N N . VAL A 1 89 ? -4.673 -4.534 -10.812 1.00 83.44 89 VAL A N 1
ATOM 694 C CA . VAL A 1 89 ? -4.416 -4.541 -9.371 1.00 83.44 89 VAL A CA 1
ATOM 695 C C . VAL A 1 89 ? -4.396 -3.112 -8.834 1.00 83.44 89 VAL A C 1
ATOM 697 O O . VAL A 1 89 ? -4.140 -2.160 -9.572 1.00 83.44 89 VAL A O 1
ATOM 700 N N . LYS A 1 90 ? -4.668 -2.954 -7.536 1.00 90.00 90 LYS A N 1
ATOM 701 C CA . LYS A 1 90 ? -4.656 -1.654 -6.855 1.00 90.00 90 LYS A CA 1
ATOM 702 C C . LYS A 1 90 ? -3.232 -1.299 -6.427 1.00 90.00 90 LYS A C 1
ATOM 704 O O . LYS A 1 90 ? -2.731 -1.873 -5.463 1.00 90.00 90 LYS A O 1
ATOM 709 N N . ILE A 1 91 ? -2.588 -0.375 -7.133 1.00 88.31 91 ILE A N 1
ATOM 710 C CA . ILE A 1 91 ? -1.207 0.052 -6.877 1.00 88.31 91 ILE A CA 1
ATOM 711 C C . ILE A 1 91 ? -1.189 1.299 -5.995 1.00 88.31 91 ILE A C 1
ATOM 713 O O . ILE A 1 91 ? -1.841 2.295 -6.307 1.00 88.31 91 ILE A O 1
ATOM 717 N N . ILE A 1 92 ? -0.404 1.260 -4.920 1.00 90.00 92 ILE A N 1
ATOM 718 C CA . ILE A 1 92 ? -0.185 2.379 -4.005 1.00 90.00 92 ILE A CA 1
ATOM 719 C C . ILE A 1 92 ? 0.585 3.491 -4.720 1.00 90.00 92 ILE A C 1
ATOM 721 O O . ILE A 1 92 ? 1.708 3.309 -5.202 1.00 90.00 92 ILE A O 1
ATOM 725 N N . ASN A 1 93 ? -0.029 4.669 -4.726 1.00 87.94 93 ASN A N 1
ATOM 726 C CA . ASN A 1 93 ? 0.493 5.893 -5.314 1.00 87.94 93 ASN A CA 1
ATOM 727 C C . ASN A 1 93 ? 0.750 6.991 -4.274 1.00 87.94 93 ASN A C 1
ATOM 729 O O . ASN A 1 93 ? 1.321 8.010 -4.614 1.00 87.94 93 ASN A O 1
ATOM 733 N N . GLY A 1 94 ? 0.355 6.816 -3.020 1.00 88.69 94 GLY A N 1
ATOM 734 C CA . GLY A 1 94 ? 0.595 7.808 -1.978 1.00 88.69 94 GLY A CA 1
ATOM 735 C C . GLY A 1 94 ? 0.179 7.276 -0.623 1.00 88.69 94 GLY A C 1
ATOM 736 O O . GLY A 1 94 ? -0.799 6.534 -0.533 1.00 88.69 94 GLY A O 1
ATOM 737 N N . VAL A 1 95 ? 0.918 7.629 0.420 1.00 88.94 95 VAL A N 1
ATOM 738 C CA . VAL A 1 95 ? 0.653 7.190 1.792 1.00 88.94 95 VAL A CA 1
ATOM 739 C C . VAL A 1 95 ? 0.705 8.400 2.709 1.00 88.94 95 VAL A C 1
ATOM 741 O O . VAL A 1 95 ? 1.683 9.141 2.677 1.00 88.94 95 VAL A O 1
ATOM 744 N N . GLN A 1 96 ? -0.329 8.587 3.526 1.00 90.06 96 GLN A N 1
ATOM 745 C CA . GLN A 1 96 ? -0.446 9.708 4.447 1.00 90.06 96 GLN A CA 1
ATOM 746 C C . GLN A 1 96 ? -0.781 9.245 5.868 1.00 90.06 96 GLN A C 1
ATOM 748 O O . GLN A 1 96 ? -1.840 8.658 6.104 1.00 90.06 96 GLN A O 1
ATOM 753 N N . LEU A 1 97 ? 0.101 9.558 6.820 1.00 84.69 97 LEU A N 1
ATOM 754 C CA . LEU A 1 97 ? -0.116 9.325 8.246 1.00 84.69 97 LEU A CA 1
ATOM 755 C C . LEU A 1 97 ? -0.746 10.574 8.883 1.00 84.69 97 LEU A C 1
ATOM 757 O O . LEU A 1 97 ? -0.130 11.643 8.939 1.00 84.69 97 LEU A O 1
ATOM 761 N N . GLY A 1 98 ? -1.984 10.451 9.368 1.00 73.06 98 GLY A N 1
ATOM 762 C CA . GLY A 1 98 ? -2.717 11.575 9.959 1.00 73.06 98 GLY A CA 1
ATOM 763 C C . GLY A 1 98 ? -2.860 12.782 9.014 1.00 73.06 98 GLY A C 1
ATOM 764 O O . GLY A 1 98 ? -2.976 12.628 7.803 1.00 73.06 98 GLY A O 1
ATOM 765 N N . LYS A 1 99 ? -2.870 14.007 9.564 1.00 58.25 99 LYS A N 1
ATOM 766 C CA . LYS A 1 99 ? -2.965 15.262 8.781 1.00 58.25 99 LYS A CA 1
ATOM 767 C C . LYS A 1 99 ? -1.609 15.836 8.346 1.00 58.25 99 LYS A C 1
ATOM 769 O O . LYS A 1 99 ? -1.591 16.839 7.643 1.00 58.25 99 LYS A O 1
ATOM 774 N N . THR A 1 100 ? -0.496 15.248 8.773 1.00 61.56 100 THR A N 1
ATOM 775 C CA . THR A 1 100 ? 0.796 15.952 8.831 1.00 61.56 100 THR A CA 1
ATOM 776 C C . THR A 1 100 ? 1.859 15.426 7.874 1.00 61.56 100 THR A C 1
ATOM 778 O O . THR A 1 100 ? 2.802 16.161 7.601 1.00 61.56 100 THR A O 1
ATOM 781 N N . MET A 1 101 ? 1.742 14.198 7.358 1.00 69.44 101 MET A N 1
ATOM 782 C CA . MET A 1 101 ? 2.810 13.598 6.550 1.00 69.44 101 MET A CA 1
ATOM 783 C C . MET A 1 101 ? 2.247 12.762 5.403 1.00 69.44 101 MET A C 1
ATOM 785 O O . MET A 1 101 ? 1.647 11.726 5.664 1.00 69.44 101 MET A O 1
ATOM 789 N N . GLU A 1 102 ? 2.448 13.205 4.157 1.00 81.00 102 GLU A N 1
ATOM 790 C CA . GLU A 1 102 ? 2.156 12.456 2.925 1.00 81.00 102 GLU A CA 1
ATOM 791 C C . GLU A 1 102 ? 3.465 12.163 2.172 1.00 81.00 102 GLU A C 1
ATOM 793 O O . GLU A 1 102 ? 4.350 13.015 2.129 1.00 81.00 102 GLU A O 1
ATOM 798 N N . ILE A 1 103 ? 3.589 10.957 1.608 1.00 80.56 103 ILE A N 1
ATOM 799 C CA . ILE A 1 103 ? 4.651 10.579 0.669 1.00 80.56 103 ILE A CA 1
ATOM 800 C C . ILE A 1 103 ? 4.017 9.945 -0.573 1.00 80.56 103 ILE A C 1
ATOM 802 O O . ILE A 1 103 ? 3.377 8.894 -0.478 1.00 80.56 103 ILE A O 1
ATOM 806 N N . SER A 1 104 ? 4.272 10.524 -1.742 1.00 80.06 104 SER A N 1
ATOM 807 C CA . SER A 1 104 ? 3.798 10.135 -3.075 1.00 80.06 104 SER A CA 1
ATOM 808 C C . SER A 1 104 ? 4.959 10.131 -4.099 1.00 80.06 104 SER A C 1
ATOM 810 O O . SER A 1 104 ? 5.930 10.872 -3.931 1.00 80.06 104 SER A O 1
ATOM 812 N N . PRO A 1 105 ? 4.924 9.308 -5.173 1.00 66.25 105 PRO A N 1
ATOM 813 C CA . PRO A 1 105 ? 5.889 9.335 -6.276 1.00 66.25 105 PRO A CA 1
ATOM 814 C C . PRO A 1 105 ? 5.800 10.672 -7.022 1.00 66.25 105 PRO A C 1
ATOM 816 O O . PRO A 1 105 ? 5.000 10.845 -7.935 1.00 66.25 105 PRO A O 1
ATOM 819 N N . GLY A 1 106 ? 6.584 11.642 -6.568 1.00 62.88 106 GLY A N 1
ATOM 820 C CA . GLY A 1 106 ? 6.509 13.042 -6.986 1.00 62.88 106 GLY A CA 1
ATOM 821 C C . GLY A 1 106 ? 6.927 14.001 -5.873 1.00 62.88 106 GLY A C 1
ATOM 822 O O . GLY A 1 106 ? 7.440 15.072 -6.170 1.00 62.88 106 GLY A O 1
ATOM 823 N N . ASP A 1 107 ? 6.817 13.576 -4.610 1.00 58.91 107 ASP A N 1
ATOM 824 C CA . ASP A 1 107 ? 7.207 14.386 -3.447 1.00 58.91 107 ASP A CA 1
ATOM 825 C C . ASP A 1 107 ? 8.731 14.484 -3.274 1.00 58.91 107 ASP A C 1
ATOM 827 O O . ASP A 1 107 ? 9.223 15.350 -2.555 1.00 58.91 107 ASP A O 1
ATOM 831 N N . ILE A 1 108 ? 9.507 13.636 -3.962 1.00 55.41 108 ILE A N 1
ATOM 832 C CA . ILE A 1 108 ? 10.972 13.730 -3.981 1.00 55.41 108 ILE A CA 1
ATOM 833 C C . ILE A 1 108 ? 11.419 14.606 -5.157 1.00 55.41 108 ILE A C 1
ATOM 835 O O . ILE A 1 108 ? 11.984 14.126 -6.138 1.00 55.41 108 ILE A O 1
ATOM 839 N N . THR A 1 109 ? 11.165 15.910 -5.078 1.00 44.16 109 THR A N 1
ATOM 840 C CA . THR A 1 109 ? 11.870 16.888 -5.917 1.00 44.16 109 THR A CA 1
ATOM 841 C C . THR A 1 109 ? 13.127 17.376 -5.192 1.00 44.16 109 THR A C 1
ATOM 843 O O . THR A 1 109 ? 13.067 18.326 -4.417 1.00 44.16 109 THR A O 1
ATOM 846 N N . GLY A 1 110 ? 14.280 16.766 -5.481 1.00 39.34 110 GLY A N 1
ATOM 847 C CA . GLY A 1 110 ? 15.598 17.368 -5.218 1.00 39.34 110 GLY A CA 1
ATOM 848 C C . GLY A 1 110 ? 16.242 17.078 -3.851 1.00 39.34 110 GLY A C 1
ATOM 849 O O . GLY A 1 110 ? 15.589 16.581 -2.940 1.00 39.34 110 GLY A O 1
ATOM 850 N N . PRO A 1 111 ? 17.563 17.315 -3.735 1.00 42.66 111 PRO A N 1
ATOM 851 C CA . PRO A 1 111 ? 18.453 16.562 -2.864 1.00 42.66 111 PRO A CA 1
ATOM 852 C C . PRO A 1 111 ? 18.336 16.953 -1.392 1.00 42.66 111 PRO A C 1
ATOM 854 O O . PRO A 1 111 ? 18.159 18.113 -1.027 1.00 42.66 111 PRO A O 1
ATOM 857 N N . THR A 1 112 ? 18.541 15.944 -0.557 1.00 48.47 112 THR A N 1
ATOM 858 C CA . THR A 1 112 ? 18.760 15.996 0.882 1.00 48.47 112 THR A CA 1
ATOM 859 C C . THR A 1 112 ? 19.704 17.137 1.281 1.00 48.47 112 THR A C 1
ATOM 861 O O . THR A 1 112 ? 20.916 17.048 1.087 1.00 48.47 112 THR A O 1
ATOM 864 N N . ILE A 1 113 ? 19.179 18.197 1.903 1.00 42.94 113 ILE A N 1
ATOM 865 C CA . ILE A 1 113 ? 20.003 19.130 2.681 1.00 42.94 113 ILE A CA 1
ATOM 866 C C . ILE A 1 113 ? 20.122 18.532 4.086 1.00 42.94 113 ILE A C 1
ATOM 868 O O . ILE A 1 113 ? 19.362 18.867 4.992 1.00 42.94 113 ILE A O 1
ATOM 872 N N . PHE A 1 114 ? 21.068 17.602 4.258 1.00 46.41 114 PHE A N 1
ATOM 873 C CA . PHE A 1 114 ? 21.625 17.331 5.584 1.00 46.41 114 PHE A CA 1
ATOM 874 C C . PHE A 1 114 ? 22.227 18.641 6.109 1.00 46.41 114 PHE A C 1
ATOM 876 O O . PHE A 1 114 ? 22.899 19.366 5.373 1.00 46.41 114 PHE A O 1
ATOM 883 N N . GLY A 1 115 ? 21.903 18.967 7.360 1.00 37.16 115 GLY A N 1
ATOM 884 C CA . GLY A 1 115 ? 22.120 20.271 7.975 1.00 37.16 115 GLY A CA 1
ATOM 885 C C . GLY A 1 115 ? 23.508 20.874 7.757 1.00 37.16 115 GLY A C 1
ATOM 886 O O . GLY A 1 115 ? 24.536 20.207 7.868 1.00 37.16 115 GLY A O 1
ATOM 887 N N . LYS A 1 116 ? 23.536 22.191 7.534 1.00 32.72 116 LYS A N 1
ATOM 888 C CA . LYS A 1 116 ? 24.720 22.982 7.871 1.00 32.72 116 LYS A CA 1
ATOM 889 C C . LYS A 1 116 ? 24.923 22.880 9.388 1.00 32.72 116 LYS A C 1
ATOM 891 O O . LYS A 1 116 ? 23.972 23.169 10.116 1.00 32.72 116 LYS A O 1
ATOM 896 N N . PRO A 1 117 ? 26.121 22.534 9.883 1.00 45.41 117 PRO A N 1
ATOM 897 C CA . PRO A 1 117 ? 26.442 22.806 11.269 1.00 45.41 117 PRO A CA 1
ATOM 898 C C . PRO A 1 117 ? 26.483 24.326 11.437 1.00 45.41 117 PRO A C 1
ATOM 900 O O . PRO A 1 117 ? 27.192 25.021 10.702 1.00 45.41 117 PRO A O 1
ATOM 903 N N . SER A 1 118 ? 25.683 24.843 12.366 1.00 50.00 118 SER A N 1
ATOM 904 C CA . SER A 1 118 ? 25.811 26.221 12.830 1.00 50.00 118 SER A CA 1
ATOM 905 C C . SER A 1 118 ? 27.204 26.399 13.435 1.00 50.00 118 SER A C 1
ATOM 907 O O . SER A 1 118 ? 27.638 25.568 14.233 1.00 50.00 118 SER A O 1
ATOM 909 N N . LYS A 1 119 ? 27.906 27.447 12.997 1.00 43.25 119 LYS A N 1
ATOM 910 C CA . LYS A 1 119 ? 29.086 27.966 13.695 1.00 43.25 119 LYS A CA 1
ATOM 911 C C . LYS A 1 119 ? 28.687 28.561 15.037 1.00 43.25 119 LYS A C 1
ATOM 913 O O . LYS A 1 119 ? 27.564 29.109 15.105 1.00 43.25 119 LYS A O 1
#

Radius of gyration: 15.54 Å; chains: 1; bounding box: 44×40×36 Å

Sequence (119 aa):
EEWKIETITGKIKMISVDEFGLGKANQENPDLATVVISSKSDIKLYLNLQRPIIETKIAQLSLLQHAYENNSDITIKYHNRPVGGGKAVKIINGVQLGKTMEISPGDITGPTIFGKPSK

Organism: NCBI:txid412755

Foldseek 3Di:
DDFDKDKDKAAWPDKAQPDDPPDDVPDLFFRWIWTWGDDVHTAIEIEGCDPPCNVLSVVLVVLNVVRRVVRAMKMWIWTFDDRSVDGTGTYTAKIDGPPPDIGGPVVPDDDDPPDDPDD